Protein AF-A0A3N7GZH2-F1 (afdb_monomer)

Sequence (107 aa):
MINQDQEIGQHQRDAVADICTMIRARGLQINQPRKAVIRALVGQKQAVTAEALWINIRLTYRISISAVYNNLNLLVKEGVAEKMVNEGTKSTYRIKPDFTIHGPQSS

Foldseek 3Di:
DPDPVVVLVVVLVVQLVLLQVLCVVVVHDDDPLLSLLSSLQSPDPDWAFLVVSVVVSVVPDDDDSVSSVVSQVVCVVVLQKPWADDPPDGITMHGDPPPDRPDPPDD

Secondary structure (DSSP, 8-state):
---HHHHHHHHHHHHHHHHHHHHHHTT----HHHHHHHHHHHT-SS-EEHHHHHHHHHTTS---HHHHHHHHHHHHHTTSEEEE--TTS--EEEE-TT---------

Structure (mmCIF, N/CA/C/O backbone):
data_AF-A0A3N7GZH2-F1
#
_entry.id   AF-A0A3N7GZH2-F1
#
loop_
_atom_site.group_PDB
_atom_site.id
_atom_site.type_symbol
_atom_site.label_atom_id
_atom_site.label_alt_id
_atom_site.label_comp_id
_atom_site.label_asym_id
_atom_site.label_entity_id
_atom_site.label_seq_id
_atom_site.pdbx_PDB_ins_code
_atom_site.Cartn_x
_atom_site.Cartn_y
_atom_site.Cartn_z
_atom_site.occupancy
_atom_site.B_iso_or_equiv
_atom_site.auth_seq_id
_atom_site.auth_comp_id
_atom_site.auth_asym_id
_atom_site.auth_atom_id
_atom_site.pdbx_PDB_model_num
ATOM 1 N N . MET A 1 1 ? -25.488 -22.690 -11.598 1.00 40.09 1 MET A N 1
ATOM 2 C CA . MET A 1 1 ? -25.223 -21.571 -10.669 1.00 40.09 1 MET A CA 1
ATOM 3 C C . MET A 1 1 ? -23.725 -21.515 -10.447 1.00 40.09 1 MET A C 1
ATOM 5 O O . MET A 1 1 ? -23.197 -22.384 -9.771 1.00 40.09 1 MET A O 1
ATOM 9 N N . ILE A 1 2 ? -23.033 -20.594 -11.114 1.00 46.50 2 ILE A N 1
ATOM 10 C CA . ILE A 1 2 ? -21.591 -20.396 -10.924 1.00 46.50 2 ILE A CA 1
ATOM 11 C C . ILE A 1 2 ? -21.449 -19.458 -9.719 1.00 46.50 2 ILE A C 1
ATOM 13 O O . ILE A 1 2 ? -22.103 -18.419 -9.666 1.00 46.50 2 ILE A O 1
ATOM 17 N N . ASN A 1 3 ? -20.699 -19.890 -8.705 1.00 44.97 3 ASN A N 1
ATOM 18 C CA . ASN A 1 3 ? -20.562 -19.190 -7.429 1.00 44.97 3 ASN A CA 1
ATOM 19 C C . ASN A 1 3 ? -19.807 -17.867 -7.627 1.00 44.97 3 ASN A C 1
ATOM 21 O O . ASN A 1 3 ? -18.591 -17.880 -7.815 1.00 44.97 3 ASN A O 1
ATOM 25 N N . GLN A 1 4 ? -20.509 -16.736 -7.523 1.00 48.59 4 GLN A N 1
ATOM 26 C CA . GLN A 1 4 ? -19.931 -15.385 -7.614 1.00 48.59 4 GLN A CA 1
ATOM 27 C C . GLN A 1 4 ? -18.778 -15.157 -6.609 1.00 48.59 4 GLN A C 1
ATOM 29 O O . GLN A 1 4 ? -17.849 -14.400 -6.886 1.00 48.59 4 GLN A O 1
ATOM 34 N N . ASP A 1 5 ? -18.762 -15.877 -5.482 1.00 49.97 5 ASP A N 1
ATOM 35 C CA . ASP A 1 5 ? -17.672 -15.825 -4.496 1.00 49.97 5 ASP A CA 1
ATOM 36 C C . ASP A 1 5 ? -16.350 -16.445 -4.993 1.00 49.97 5 ASP A C 1
ATOM 38 O O . ASP A 1 5 ? -15.265 -16.024 -4.582 1.00 49.97 5 ASP A O 1
ATOM 42 N N . GLN A 1 6 ? -16.407 -17.428 -5.901 1.00 50.91 6 GLN A N 1
ATOM 43 C CA . GLN A 1 6 ? -15.211 -18.047 -6.493 1.00 50.91 6 GLN A CA 1
ATOM 44 C C . GLN A 1 6 ? -14.546 -17.108 -7.512 1.00 50.91 6 GLN A C 1
ATOM 46 O O . GLN A 1 6 ? -13.315 -17.038 -7.576 1.00 50.91 6 GLN A O 1
ATOM 51 N N . GLU A 1 7 ? -15.351 -16.351 -8.262 1.00 57.25 7 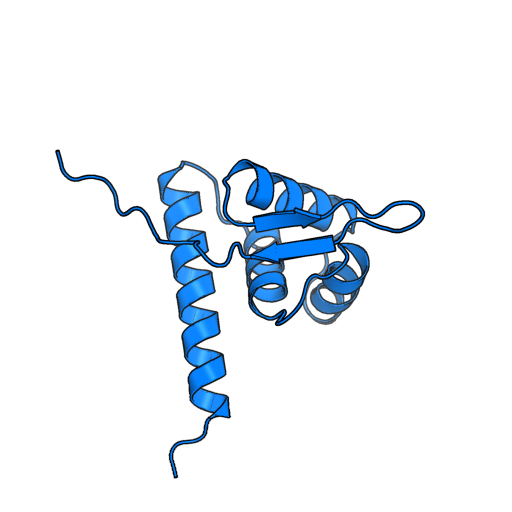GLU A N 1
ATOM 52 C CA . GLU A 1 7 ? -14.883 -15.408 -9.282 1.00 57.25 7 GLU A CA 1
ATOM 53 C C . GLU A 1 7 ? -14.183 -14.200 -8.652 1.00 57.25 7 GLU A C 1
ATOM 55 O O . GLU A 1 7 ? -13.089 -13.840 -9.089 1.00 57.25 7 GLU A O 1
ATOM 60 N N . ILE A 1 8 ? -14.739 -13.628 -7.574 1.00 59.56 8 ILE A N 1
ATOM 61 C CA . ILE A 1 8 ? -14.107 -12.520 -6.829 1.00 59.56 8 ILE A CA 1
ATOM 62 C C . ILE A 1 8 ? -12.730 -12.945 -6.299 1.00 59.56 8 ILE A C 1
ATOM 64 O O . ILE A 1 8 ? -11.754 -12.197 -6.402 1.00 59.56 8 ILE A O 1
ATOM 68 N N . GLY A 1 9 ? -12.627 -14.175 -5.787 1.00 73.31 9 GLY A N 1
ATOM 69 C CA . GLY A 1 9 ? -11.365 -14.728 -5.305 1.00 73.31 9 GLY A CA 1
ATOM 70 C C . GLY A 1 9 ? -10.312 -14.889 -6.406 1.00 73.31 9 GLY A C 1
ATOM 71 O O . GLY A 1 9 ? -9.130 -14.676 -6.139 1.00 73.31 9 GLY A O 1
ATOM 72 N N . GLN A 1 10 ? -10.713 -15.254 -7.627 1.00 77.44 10 GLN A N 1
ATOM 73 C CA . GLN A 1 10 ? -9.795 -15.405 -8.759 1.00 77.44 10 GLN A CA 1
ATOM 74 C C . GLN A 1 10 ? -9.304 -14.047 -9.278 1.00 77.44 10 GLN A C 1
ATOM 76 O O . GLN A 1 10 ? -8.096 -13.837 -9.334 1.00 77.44 10 GLN A O 1
ATOM 81 N N . HIS A 1 11 ? -10.206 -13.087 -9.506 1.00 79.44 11 HIS A N 1
ATOM 82 C CA . HIS A 1 11 ? -9.837 -11.740 -9.962 1.00 79.44 11 HIS A CA 1
ATOM 83 C C . HIS A 1 11 ? -8.893 -1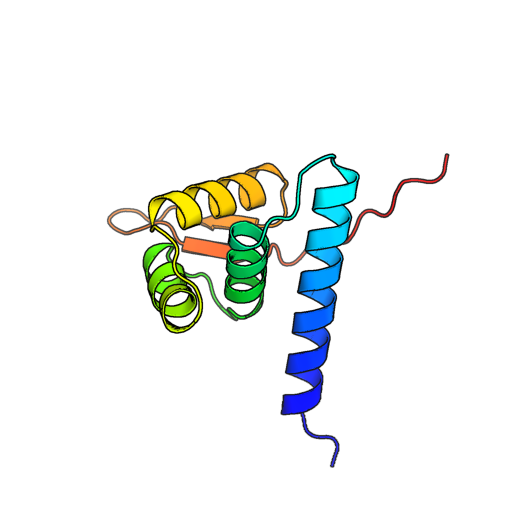1.033 -8.979 1.00 79.44 11 HIS A C 1
ATOM 85 O O . HIS A 1 11 ? -7.929 -10.384 -9.383 1.00 79.44 11 HIS A O 1
ATOM 91 N N . GLN A 1 12 ? -9.118 -11.198 -7.670 1.00 81.69 12 GLN A N 1
ATOM 92 C CA . GLN A 1 12 ? -8.214 -10.661 -6.655 1.00 81.69 12 GLN A CA 1
ATOM 93 C C . GLN A 1 12 ? -6.827 -11.325 -6.705 1.00 81.69 12 GLN A C 1
ATOM 95 O O . GLN A 1 12 ? -5.820 -10.645 -6.503 1.00 81.69 12 GLN A O 1
ATOM 100 N N . ARG A 1 13 ? -6.745 -12.641 -6.949 1.00 85.94 13 ARG A N 1
ATOM 101 C CA . ARG A 1 13 ? -5.458 -13.346 -7.088 1.00 85.94 13 ARG A CA 1
ATOM 102 C C . ARG A 1 13 ? -4.683 -12.856 -8.306 1.00 85.94 13 ARG A C 1
ATOM 104 O O . ARG A 1 13 ? -3.487 -12.599 -8.166 1.00 85.94 13 ARG A O 1
ATOM 111 N N . ASP A 1 14 ? -5.364 -12.690 -9.432 1.00 87.75 14 ASP A N 1
ATOM 112 C CA . ASP A 1 14 ? -4.761 -12.249 -10.690 1.00 87.75 14 ASP A CA 1
ATOM 113 C C . ASP A 1 14 ? -4.235 -10.815 -10.556 1.00 87.75 14 ASP A C 1
ATOM 115 O O . ASP A 1 14 ? -3.042 -10.583 -10.735 1.00 87.75 14 ASP A O 1
ATOM 119 N N . ALA A 1 15 ? -5.043 -9.893 -10.023 1.00 88.00 15 ALA A N 1
ATOM 120 C CA . ALA A 1 15 ? -4.603 -8.523 -9.750 1.00 88.00 15 ALA A CA 1
ATOM 121 C C . ALA A 1 15 ? -3.383 -8.455 -8.807 1.00 88.00 15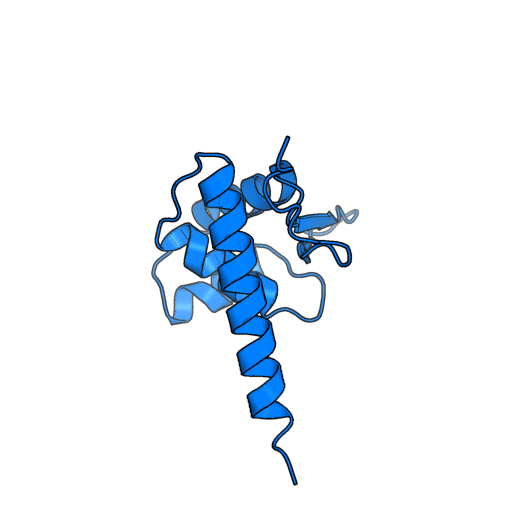 ALA A C 1
ATOM 123 O O . ALA A 1 15 ? -2.463 -7.659 -9.006 1.00 88.00 15 ALA A O 1
ATOM 124 N N . VAL A 1 16 ? -3.324 -9.306 -7.774 1.00 92.25 16 VAL A N 1
ATOM 125 C CA . VAL A 1 16 ? -2.141 -9.392 -6.898 1.00 92.25 16 VAL A CA 1
ATOM 126 C C . VAL A 1 16 ? -0.915 -9.898 -7.665 1.00 92.25 16 VAL A C 1
ATOM 128 O O . VAL A 1 16 ? 0.187 -9.387 -7.439 1.00 92.25 16 VAL A O 1
ATOM 131 N N . ALA A 1 17 ? -1.077 -10.899 -8.532 1.00 91.62 17 ALA A N 1
ATOM 132 C CA . ALA A 1 17 ? 0.007 -11.446 -9.344 1.00 91.62 17 ALA A CA 1
ATOM 133 C C . ALA 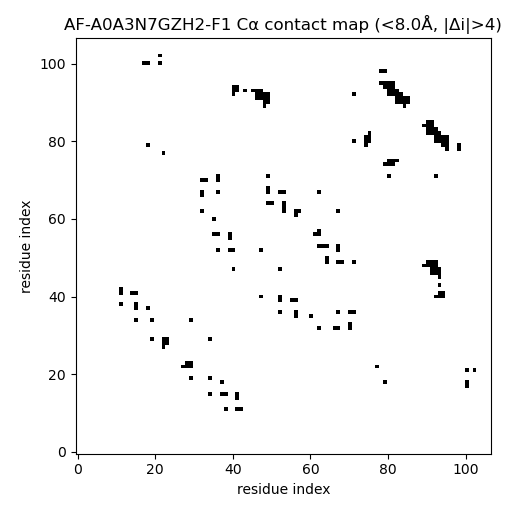A 1 17 ? 0.548 -10.399 -10.327 1.00 91.62 17 ALA A C 1
ATOM 135 O O . ALA A 1 17 ? 1.762 -10.192 -10.385 1.00 91.62 17 ALA A O 1
ATOM 136 N N . ASP A 1 18 ? -0.344 -9.675 -10.988 1.00 90.38 18 ASP A N 1
ATOM 137 C CA . ASP A 1 18 ? -0.057 -8.624 -11.960 1.00 90.38 18 ASP A CA 1
ATOM 138 C C . ASP A 1 18 ? 0.738 -7.471 -11.348 1.00 90.38 18 ASP A C 1
ATOM 140 O O . ASP A 1 18 ? 1.813 -7.102 -11.835 1.00 90.38 18 ASP A O 1
ATOM 144 N N . ILE A 1 19 ? 0.276 -6.964 -10.200 1.00 92.00 19 ILE A N 1
ATOM 145 C CA . ILE A 1 19 ? 0.988 -5.935 -9.434 1.00 92.00 19 ILE A CA 1
ATOM 146 C C . ILE A 1 19 ? 2.379 -6.437 -9.029 1.00 92.00 19 ILE A C 1
ATOM 148 O O . ILE A 1 19 ? 3.366 -5.708 -9.152 1.00 92.00 19 ILE A O 1
ATOM 152 N N . CYS A 1 20 ? 2.489 -7.684 -8.556 1.00 92.88 20 CYS A N 1
ATOM 153 C CA . CYS A 1 20 ? 3.782 -8.253 -8.181 1.00 92.88 20 CYS A CA 1
ATOM 154 C C . CYS A 1 20 ? 4.733 -8.366 -9.381 1.00 92.88 20 CYS A C 1
ATOM 156 O O . CYS A 1 20 ? 5.922 -8.086 -9.232 1.00 92.88 20 CYS A O 1
ATOM 158 N N . THR A 1 21 ? 4.241 -8.782 -10.547 1.00 91.50 21 THR A N 1
ATOM 159 C CA . THR A 1 21 ? 5.029 -8.898 -11.782 1.00 91.50 21 THR A CA 1
ATOM 160 C C . THR A 1 21 ? 5.533 -7.536 -12.234 1.00 91.50 21 THR A C 1
ATOM 162 O O . THR A 1 21 ? 6.725 -7.386 -12.491 1.00 91.50 21 THR A O 1
ATOM 165 N N . MET A 1 22 ? 4.672 -6.519 -12.242 1.00 87.50 22 MET A N 1
ATOM 166 C CA . MET A 1 22 ? 5.068 -5.173 -12.645 1.00 87.50 22 MET A CA 1
ATOM 167 C C . MET A 1 22 ? 6.104 -4.562 -11.694 1.00 87.50 22 MET A C 1
ATOM 169 O O . MET A 1 22 ? 7.118 -4.036 -12.147 1.00 87.50 22 MET A O 1
ATOM 173 N N . ILE A 1 23 ? 5.918 -4.689 -10.377 1.00 90.31 23 ILE A N 1
ATOM 174 C CA . ILE A 1 23 ? 6.904 -4.201 -9.401 1.00 90.31 23 ILE A CA 1
ATOM 175 C C . ILE A 1 23 ? 8.258 -4.905 -9.607 1.00 90.31 23 ILE A C 1
ATOM 177 O O . ILE A 1 23 ? 9.298 -4.249 -9.564 1.00 90.31 23 ILE A O 1
ATOM 181 N N . ARG A 1 24 ? 8.264 -6.216 -9.897 1.00 91.00 24 ARG A N 1
ATOM 182 C CA . ARG A 1 24 ? 9.500 -6.944 -10.239 1.00 91.00 24 ARG A CA 1
ATOM 183 C C . ARG A 1 24 ? 10.137 -6.440 -11.530 1.00 91.00 24 ARG A C 1
ATOM 185 O O . ARG A 1 24 ? 11.350 -6.270 -11.554 1.00 91.00 24 ARG A O 1
ATOM 192 N N . ALA A 1 25 ? 9.344 -6.174 -12.569 1.00 88.75 25 ALA A N 1
ATOM 193 C CA . ALA A 1 25 ? 9.833 -5.634 -13.838 1.00 88.75 25 ALA A CA 1
ATOM 194 C C . ALA A 1 25 ? 10.511 -4.261 -13.669 1.00 88.75 25 ALA A C 1
ATOM 196 O O . ALA A 1 25 ? 11.415 -3.921 -14.423 1.00 88.75 25 ALA A O 1
ATOM 197 N N . ARG A 1 26 ? 10.144 -3.506 -12.625 1.00 87.06 26 ARG A N 1
ATOM 198 C CA . ARG A 1 26 ? 10.791 -2.242 -12.229 1.00 87.06 26 ARG A CA 1
ATOM 199 C C . ARG A 1 26 ? 12.014 -2.420 -11.318 1.00 87.06 26 ARG A C 1
ATOM 201 O O . ARG A 1 26 ? 12.482 -1.458 -10.717 1.00 87.06 26 ARG A O 1
ATOM 208 N N . GLY A 1 27 ? 12.518 -3.647 -11.164 1.00 90.19 27 GLY A N 1
ATOM 209 C CA . GLY A 1 27 ? 13.690 -3.960 -10.339 1.00 90.19 27 GLY A CA 1
ATOM 210 C C . GLY A 1 27 ? 13.427 -3.960 -8.829 1.00 90.19 27 GLY A C 1
ATOM 211 O O . GLY A 1 27 ? 14.364 -4.044 -8.034 1.00 90.19 27 GLY A O 1
ATOM 212 N N . LEU A 1 28 ? 12.166 -3.878 -8.395 1.00 90.56 28 LEU A N 1
ATOM 213 C CA . LEU A 1 28 ? 11.813 -3.822 -6.980 1.00 90.56 28 LEU A CA 1
ATOM 214 C C . LEU A 1 28 ? 11.534 -5.227 -6.418 1.00 90.56 28 LEU A C 1
ATOM 216 O O . LEU A 1 28 ? 10.744 -6.009 -6.942 1.00 90.56 28 LEU A O 1
ATOM 220 N N . GLN A 1 29 ? 12.138 -5.528 -5.268 1.00 91.31 29 GLN A N 1
ATOM 221 C CA . GLN A 1 29 ? 12.007 -6.820 -4.581 1.00 91.31 29 GLN A CA 1
ATOM 222 C C . GLN A 1 29 ? 10.599 -7.055 -3.999 1.00 91.31 29 GLN A C 1
ATOM 224 O O . GLN A 1 29 ? 10.151 -6.312 -3.128 1.00 91.31 29 GLN A O 1
ATOM 229 N N . ILE A 1 30 ? 9.914 -8.135 -4.385 1.00 93.62 30 ILE A N 1
ATOM 230 C CA . ILE A 1 30 ? 8.661 -8.557 -3.731 1.00 93.62 30 ILE A CA 1
ATOM 231 C C . ILE A 1 30 ? 8.978 -9.402 -2.494 1.00 93.62 30 ILE A C 1
ATOM 233 O O . ILE A 1 30 ? 9.156 -10.614 -2.586 1.00 93.62 30 ILE A O 1
ATOM 237 N N . ASN A 1 31 ? 9.023 -8.754 -1.330 1.00 93.62 31 ASN A N 1
ATOM 238 C CA . ASN A 1 31 ? 9.123 -9.426 -0.034 1.00 93.62 31 ASN A CA 1
ATOM 239 C C . ASN A 1 31 ? 7.735 -9.702 0.582 1.00 93.62 31 ASN A C 1
ATOM 241 O O . ASN A 1 31 ? 6.708 -9.208 0.106 1.00 93.62 31 ASN A O 1
ATOM 245 N N . GLN A 1 32 ? 7.699 -10.501 1.654 1.00 93.69 32 GLN A N 1
ATOM 246 C CA . GLN A 1 32 ? 6.444 -10.888 2.314 1.00 93.69 32 GLN A CA 1
ATOM 247 C C . GLN A 1 32 ? 5.621 -9.697 2.846 1.00 93.69 32 GLN A C 1
ATOM 249 O O . GLN A 1 32 ? 4.419 -9.671 2.574 1.00 93.69 32 GLN A O 1
ATOM 254 N N . PRO A 1 33 ? 6.212 -8.674 3.508 1.00 94.81 33 PRO A N 1
ATOM 255 C CA . PRO A 1 33 ? 5.467 -7.480 3.910 1.00 94.81 33 PRO A CA 1
ATOM 256 C C . PRO A 1 33 ? 4.770 -6.788 2.737 1.00 94.81 33 PRO A C 1
ATOM 258 O O . PRO A 1 33 ? 3.592 -6.444 2.826 1.00 94.81 33 PRO A O 1
ATOM 261 N N . ARG A 1 34 ? 5.476 -6.621 1.612 1.00 95.75 34 ARG A N 1
ATOM 262 C CA . ARG A 1 34 ? 4.929 -5.966 0.422 1.00 95.75 34 ARG A CA 1
ATOM 263 C C . ARG A 1 34 ? 3.784 -6.766 -0.179 1.00 95.75 34 ARG A C 1
ATOM 265 O O . ARG A 1 34 ? 2.732 -6.201 -0.462 1.00 95.75 34 ARG A O 1
ATOM 272 N N . LYS A 1 35 ? 3.955 -8.084 -0.311 1.00 95.38 35 LYS A N 1
ATOM 273 C CA . LYS A 1 35 ? 2.903 -8.980 -0.808 1.00 95.38 35 LYS A CA 1
ATOM 274 C C . LYS A 1 35 ? 1.664 -8.952 0.092 1.00 95.38 35 LYS A C 1
ATOM 276 O O . LYS A 1 35 ? 0.546 -8.941 -0.418 1.00 95.38 35 LYS A O 1
ATOM 281 N N . ALA A 1 36 ? 1.848 -8.895 1.413 1.00 96.12 36 ALA A N 1
ATOM 282 C CA . ALA A 1 36 ? 0.747 -8.792 2.366 1.00 96.12 36 ALA A CA 1
ATOM 283 C C . ALA A 1 36 ? -0.041 -7.483 2.200 1.00 96.12 36 ALA A C 1
ATOM 285 O O . ALA A 1 36 ? -1.270 -7.523 2.162 1.00 96.12 36 ALA A O 1
ATOM 286 N N . VAL A 1 37 ? 0.653 -6.350 2.037 1.00 97.50 37 VAL A N 1
ATOM 287 C CA . VAL A 1 37 ? 0.026 -5.037 1.800 1.00 97.50 37 VAL A CA 1
ATOM 288 C C . VAL A 1 37 ? -0.712 -4.999 0.462 1.00 97.50 37 VAL A C 1
ATOM 290 O O . VAL A 1 37 ? -1.867 -4.583 0.438 1.00 97.50 37 VAL A O 1
ATOM 293 N N . ILE A 1 38 ? -0.103 -5.493 -0.624 1.00 95.69 38 ILE A N 1
ATOM 294 C CA . ILE A 1 38 ? -0.749 -5.577 -1.946 1.00 95.69 38 ILE A CA 1
ATOM 295 C C . ILE A 1 38 ? -2.037 -6.400 -1.849 1.00 95.69 38 ILE A C 1
ATOM 297 O O . ILE A 1 38 ? -3.105 -5.917 -2.207 1.00 95.69 38 ILE A O 1
ATOM 301 N N . ARG A 1 39 ? -1.962 -7.616 -1.293 1.00 95.06 39 ARG A N 1
ATOM 302 C CA . ARG A 1 39 ? -3.126 -8.502 -1.149 1.00 95.06 39 ARG A CA 1
ATOM 303 C C . ARG A 1 39 ? -4.250 -7.858 -0.343 1.00 95.06 39 ARG A C 1
ATOM 305 O O . ARG A 1 39 ? -5.414 -7.982 -0.717 1.00 95.06 39 ARG A O 1
ATOM 312 N N . ALA A 1 40 ? -3.900 -7.199 0.759 1.00 95.44 40 ALA A N 1
ATOM 313 C CA . ALA A 1 40 ? -4.876 -6.542 1.611 1.00 95.44 40 ALA A CA 1
ATOM 314 C C . ALA A 1 40 ? -5.551 -5.365 0.893 1.00 95.44 40 ALA A C 1
ATOM 316 O O . ALA A 1 40 ? -6.762 -5.211 1.031 1.00 95.44 40 ALA A O 1
ATOM 317 N N . LEU A 1 41 ? -4.791 -4.572 0.125 1.00 95.75 41 LEU A N 1
ATOM 318 C CA . LEU A 1 41 ? -5.297 -3.394 -0.581 1.00 95.75 41 LEU A CA 1
ATOM 319 C C . LEU A 1 41 ? -6.178 -3.772 -1.780 1.00 95.75 41 LEU A C 1
ATOM 321 O O . LEU A 1 41 ? -7.244 -3.192 -1.934 1.00 95.75 41 LEU A O 1
ATOM 325 N N . VAL A 1 42 ? -5.786 -4.776 -2.575 1.00 93.94 42 VAL A N 1
ATOM 326 C CA . VAL A 1 42 ? -6.607 -5.299 -3.691 1.00 93.94 42 VAL A CA 1
ATOM 327 C C . VAL A 1 42 ? -7.940 -5.861 -3.181 1.00 93.94 42 VAL A C 1
ATOM 329 O O . VAL A 1 42 ? -8.953 -5.774 -3.862 1.00 93.94 42 VAL A O 1
ATOM 332 N N . GLY A 1 43 ? -7.968 -6.398 -1.958 1.00 91.38 43 GLY A N 1
ATOM 333 C CA . GLY A 1 43 ? -9.204 -6.877 -1.335 1.00 91.38 43 GLY A CA 1
ATOM 334 C C . GLY A 1 43 ? -10.180 -5.777 -0.904 1.00 91.38 43 GLY A C 1
ATOM 335 O O . GLY A 1 43 ? -11.277 -6.100 -0.452 1.00 91.38 43 GLY A O 1
ATOM 336 N N . GLN A 1 44 ? -9.809 -4.496 -0.993 1.00 92.69 44 GLN A N 1
ATOM 337 C CA . GLN A 1 44 ? -10.685 -3.395 -0.597 1.00 92.69 44 GLN A CA 1
ATOM 338 C C . GLN A 1 44 ? -11.508 -2.893 -1.783 1.00 92.69 44 GLN A C 1
ATOM 340 O O . GLN A 1 44 ? -10.963 -2.424 -2.777 1.00 92.69 44 GLN A O 1
ATOM 345 N N . LYS A 1 45 ? -12.840 -2.920 -1.643 1.00 86.50 45 LYS A N 1
ATOM 346 C CA . LYS A 1 45 ? -13.765 -2.334 -2.633 1.00 86.50 45 LYS A CA 1
ATOM 347 C C . LYS A 1 45 ? -13.778 -0.802 -2.606 1.00 86.50 45 LYS A C 1
ATOM 349 O O . LYS A 1 45 ? -14.180 -0.174 -3.578 1.00 86.50 45 LYS A O 1
ATOM 354 N N . GLN A 1 46 ? -13.389 -0.204 -1.481 1.00 90.12 46 GLN A N 1
ATOM 355 C CA . GLN A 1 46 ? -13.386 1.241 -1.260 1.00 90.12 46 GLN A CA 1
ATOM 356 C C . GLN A 1 46 ? -12.027 1.703 -0.734 1.00 90.12 46 GLN A C 1
ATOM 358 O O . GLN A 1 46 ? -11.205 0.899 -0.293 1.00 90.12 46 GLN A O 1
ATOM 363 N N . ALA A 1 47 ? -11.809 3.016 -0.770 1.00 94.19 47 ALA A N 1
ATOM 364 C CA . ALA A 1 47 ? -10.634 3.645 -0.193 1.00 94.19 47 ALA A CA 1
ATOM 365 C C . ALA A 1 47 ? -10.496 3.313 1.303 1.00 94.19 47 ALA A C 1
ATOM 367 O O . ALA A 1 47 ? -11.455 3.423 2.063 1.00 94.19 47 ALA A O 1
ATOM 368 N N . VAL A 1 48 ? -9.296 2.923 1.732 1.00 96.62 48 VAL A N 1
ATOM 369 C CA . VAL A 1 48 ? -9.026 2.438 3.096 1.00 96.62 48 VAL A CA 1
ATOM 370 C C . VAL A 1 48 ? -7.903 3.232 3.757 1.00 96.62 48 VAL A C 1
ATOM 372 O O . VAL A 1 48 ? -6.965 3.660 3.089 1.00 96.62 48 VAL A O 1
ATOM 375 N N . THR A 1 49 ? -7.947 3.426 5.075 1.00 97.75 49 THR A N 1
ATOM 376 C CA . THR A 1 49 ? -6.815 4.014 5.811 1.00 97.75 49 THR A CA 1
ATOM 377 C C . THR A 1 49 ? -5.683 3.000 5.988 1.00 97.75 49 THR A C 1
ATOM 379 O O . THR A 1 49 ? -5.902 1.785 6.005 1.00 97.75 49 THR A O 1
ATOM 382 N N . ALA A 1 50 ? -4.453 3.487 6.169 1.00 97.62 50 ALA A N 1
ATOM 383 C CA . ALA A 1 50 ? -3.310 2.617 6.446 1.00 97.62 50 ALA A CA 1
ATOM 384 C C . ALA A 1 50 ? -3.503 1.809 7.742 1.00 97.62 50 ALA A C 1
ATOM 386 O O . ALA A 1 50 ? -3.089 0.655 7.821 1.00 97.62 50 ALA A O 1
ATOM 387 N N . GLU A 1 51 ? -4.162 2.385 8.747 1.00 97.12 51 GLU A N 1
ATOM 388 C CA . GLU A 1 51 ? -4.450 1.734 10.023 1.00 97.12 51 GLU A CA 1
ATOM 389 C C . GLU A 1 51 ? -5.480 0.622 9.891 1.00 97.12 51 GLU A C 1
ATOM 391 O O . GLU A 1 51 ? -5.270 -0.452 10.450 1.00 97.12 51 GLU A O 1
ATOM 396 N N . ALA A 1 52 ? -6.561 0.845 9.139 1.00 96.62 52 ALA A N 1
ATOM 397 C CA . ALA A 1 52 ? -7.541 -0.203 8.877 1.00 96.62 52 ALA A CA 1
ATOM 398 C C . ALA A 1 52 ? -6.890 -1.369 8.117 1.00 96.62 52 ALA A C 1
ATOM 400 O O . ALA A 1 52 ? -7.064 -2.534 8.480 1.00 96.62 52 ALA A O 1
ATOM 401 N N . LEU A 1 53 ? -6.041 -1.060 7.132 1.00 97.06 53 LEU A N 1
ATOM 402 C CA . LEU A 1 53 ? -5.277 -2.073 6.413 1.00 97.06 53 LEU A CA 1
ATOM 403 C C . LEU A 1 53 ? -4.314 -2.831 7.340 1.00 97.06 53 LEU A C 1
ATOM 405 O O . LEU A 1 53 ? -4.235 -4.058 7.292 1.00 97.06 53 LEU A O 1
ATOM 409 N N . TRP A 1 54 ? -3.605 -2.116 8.215 1.00 98.12 54 TRP A N 1
ATOM 410 C CA . TRP A 1 54 ? -2.692 -2.701 9.193 1.00 98.12 54 TRP A CA 1
ATOM 411 C C . TRP A 1 54 ? -3.403 -3.634 10.177 1.00 98.12 54 TRP A C 1
ATOM 413 O O . TRP A 1 54 ? -2.902 -4.731 10.429 1.00 98.12 54 TRP A O 1
ATOM 423 N N . ILE A 1 55 ? -4.572 -3.235 10.692 1.00 97.06 55 ILE A N 1
ATOM 424 C CA . ILE A 1 55 ? -5.408 -4.068 11.567 1.00 97.06 55 ILE A CA 1
ATOM 425 C C . ILE A 1 55 ? -5.781 -5.372 10.860 1.00 97.06 55 ILE A C 1
ATOM 427 O O . ILE A 1 55 ? -5.657 -6.431 11.465 1.00 97.06 55 ILE A O 1
ATOM 431 N N . ASN A 1 56 ? -6.146 -5.325 9.579 1.00 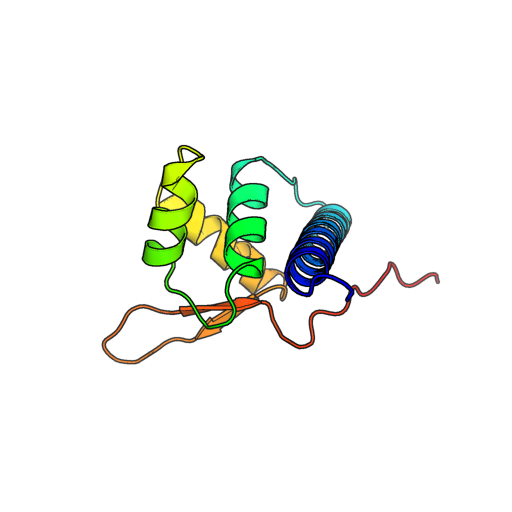94.25 56 ASN A N 1
ATOM 432 C CA . ASN A 1 56 ? -6.489 -6.530 8.823 1.00 94.25 56 ASN A CA 1
ATOM 433 C C . ASN A 1 56 ? -5.271 -7.432 8.579 1.00 94.25 56 ASN A C 1
ATOM 435 O O . ASN A 1 56 ? -5.342 -8.647 8.763 1.00 94.25 56 ASN A O 1
ATOM 439 N N . ILE A 1 57 ? -4.127 -6.855 8.196 1.00 96.00 57 ILE A N 1
ATOM 440 C CA . ILE A 1 57 ? -2.912 -7.633 7.911 1.00 96.00 57 ILE A CA 1
ATOM 441 C C . ILE A 1 57 ? -2.395 -8.320 9.180 1.00 96.00 57 ILE A C 1
ATOM 443 O O . ILE A 1 57 ? -2.050 -9.504 9.140 1.00 96.00 57 ILE A O 1
ATOM 447 N N . ARG A 1 58 ? -2.368 -7.609 10.316 1.00 96.06 58 ARG A N 1
ATOM 448 C CA . ARG A 1 58 ? -1.776 -8.119 11.563 1.00 96.06 58 ARG A CA 1
ATOM 449 C C . ARG A 1 58 ? -2.512 -9.318 12.164 1.00 96.06 58 ARG A C 1
ATOM 451 O O . ARG A 1 58 ? -1.939 -9.986 13.016 1.00 96.06 58 ARG A O 1
ATOM 458 N N . LEU A 1 59 ? -3.737 -9.608 11.714 1.00 92.38 59 LEU A N 1
ATOM 459 C CA . LEU A 1 59 ? -4.470 -10.822 12.089 1.00 92.38 59 LEU A CA 1
ATOM 460 C C . LEU A 1 59 ? -3.793 -12.098 11.571 1.00 92.38 59 LEU A C 1
ATOM 462 O O . LEU A 1 59 ? -3.993 -13.165 12.137 1.00 92.38 59 LEU A O 1
ATOM 466 N N . THR A 1 60 ? -3.003 -12.001 10.497 1.00 91.00 60 THR A N 1
ATOM 467 C CA . THR A 1 60 ? -2.383 -13.165 9.834 1.00 91.00 60 THR A CA 1
ATOM 468 C C . THR A 1 60 ? -0.884 -13.012 9.585 1.00 91.00 60 THR A C 1
ATOM 470 O O . THR A 1 60 ? -0.208 -13.993 9.285 1.00 91.00 60 THR A O 1
ATOM 473 N N . TYR A 1 61 ? -0.338 -11.798 9.693 1.00 92.88 61 TYR A N 1
ATOM 474 C CA . TYR A 1 61 ? 1.064 -11.517 9.407 1.00 92.88 61 TYR A CA 1
ATOM 475 C C . TYR A 1 61 ? 1.606 -10.392 10.295 1.00 92.88 61 TYR A C 1
ATOM 477 O O . TYR A 1 61 ? 1.091 -9.275 10.282 1.00 92.88 61 TYR A O 1
ATOM 485 N N . ARG A 1 62 ? 2.683 -10.653 11.048 1.00 95.38 62 ARG A N 1
ATOM 486 C CA . ARG A 1 62 ? 3.298 -9.646 11.926 1.00 95.38 62 ARG A CA 1
ATOM 487 C C . ARG A 1 62 ? 3.973 -8.548 11.098 1.00 95.38 62 ARG A C 1
ATOM 489 O O . ARG A 1 62 ? 5.011 -8.774 10.484 1.00 95.38 62 ARG A O 1
ATOM 496 N N . ILE A 1 63 ? 3.410 -7.342 11.136 1.00 96.44 63 ILE A N 1
ATOM 497 C CA . ILE A 1 63 ? 3.920 -6.159 10.433 1.00 96.44 63 ILE A CA 1
ATOM 498 C C . ILE A 1 63 ? 3.716 -4.899 11.281 1.00 96.44 63 ILE A C 1
ATOM 500 O O . ILE A 1 63 ? 2.733 -4.784 12.018 1.00 96.44 63 ILE A O 1
ATOM 504 N N . SER A 1 64 ? 4.640 -3.942 11.191 1.00 97.75 64 SER A N 1
ATOM 505 C CA . SER A 1 64 ? 4.475 -2.628 11.820 1.00 97.75 64 SER A CA 1
ATOM 506 C C . SER A 1 64 ? 3.614 -1.705 10.959 1.00 97.75 64 SER A C 1
ATOM 508 O O . SER A 1 64 ? 3.584 -1.824 9.733 1.00 97.75 64 SER A O 1
ATOM 510 N N . ILE A 1 65 ? 2.956 -0.732 11.589 1.00 97.88 65 ILE A N 1
ATOM 511 C CA . ILE A 1 65 ? 2.214 0.305 10.862 1.00 97.88 65 ILE A CA 1
ATOM 512 C C . ILE A 1 65 ? 3.133 1.095 9.913 1.00 97.88 65 ILE A C 1
ATOM 514 O O . ILE A 1 65 ? 2.759 1.365 8.775 1.00 97.88 65 ILE A O 1
ATOM 518 N N . SER A 1 66 ? 4.378 1.371 10.317 1.00 98.06 66 SER A N 1
ATOM 519 C CA . SER A 1 66 ? 5.365 2.054 9.470 1.00 98.06 66 SER A CA 1
ATOM 520 C C . SER A 1 66 ? 5.705 1.250 8.215 1.00 98.06 66 SER A C 1
ATOM 522 O O . SER A 1 66 ? 5.827 1.814 7.133 1.00 98.06 66 SER A O 1
ATOM 524 N N . ALA A 1 67 ? 5.803 -0.080 8.322 1.00 97.44 67 ALA A N 1
ATOM 525 C CA . ALA A 1 67 ? 6.010 -0.932 7.156 1.00 97.44 67 ALA A CA 1
ATOM 526 C C . ALA A 1 67 ? 4.798 -0.914 6.208 1.00 97.44 67 ALA A C 1
ATOM 528 O O . ALA A 1 67 ? 4.987 -0.970 4.993 1.00 97.44 67 ALA A O 1
ATOM 529 N N . VAL A 1 68 ? 3.572 -0.781 6.727 1.00 98.19 68 VAL A N 1
ATOM 530 C CA . VAL A 1 68 ? 2.373 -0.591 5.892 1.00 98.19 68 VAL A CA 1
ATOM 531 C C . VAL A 1 68 ? 2.449 0.741 5.143 1.00 98.19 68 VAL A C 1
ATOM 533 O O . VAL A 1 68 ? 2.343 0.739 3.919 1.00 98.19 68 VAL A O 1
ATOM 536 N N . TYR A 1 69 ? 2.737 1.850 5.833 1.00 97.94 69 TYR A N 1
ATOM 537 C CA . TYR A 1 69 ? 2.915 3.162 5.195 1.00 97.94 69 TYR A CA 1
ATOM 538 C C . TYR A 1 69 ? 4.012 3.157 4.125 1.00 97.94 69 TYR A C 1
ATOM 540 O O . TYR A 1 69 ? 3.785 3.639 3.018 1.00 97.94 69 TYR A O 1
ATOM 548 N N . ASN A 1 70 ? 5.175 2.566 4.409 1.00 97.88 70 ASN A N 1
ATOM 549 C CA . ASN A 1 70 ? 6.281 2.495 3.451 1.00 97.88 70 ASN A CA 1
ATOM 550 C C . ASN A 1 70 ? 5.886 1.754 2.169 1.00 97.88 70 ASN A C 1
ATOM 552 O O . ASN A 1 70 ? 6.215 2.198 1.070 1.00 97.88 70 ASN A O 1
ATOM 556 N N . ASN A 1 71 ? 5.160 0.639 2.294 1.00 97.88 71 ASN A N 1
ATOM 557 C CA . ASN A 1 71 ? 4.692 -0.102 1.127 1.00 97.88 71 ASN A CA 1
ATOM 558 C C . ASN A 1 71 ? 3.573 0.642 0.387 1.00 97.88 71 ASN A C 1
ATOM 560 O O . ASN A 1 71 ? 3.619 0.691 -0.834 1.00 97.88 71 ASN A O 1
ATOM 564 N N . LEU A 1 72 ? 2.619 1.271 1.081 1.00 98.00 72 LEU A N 1
ATOM 565 C CA . LEU A 1 72 ? 1.579 2.086 0.438 1.00 98.00 72 LEU A CA 1
ATOM 566 C C . LEU A 1 72 ? 2.175 3.267 -0.334 1.00 98.00 72 LEU A C 1
ATOM 568 O O . LEU A 1 72 ? 1.815 3.487 -1.485 1.00 98.00 72 LEU A O 1
ATOM 572 N N . ASN A 1 73 ? 3.137 3.979 0.254 1.00 96.44 73 ASN A N 1
ATOM 573 C CA . ASN A 1 73 ? 3.831 5.078 -0.415 1.00 96.44 73 ASN A CA 1
ATOM 574 C C . ASN A 1 73 ? 4.606 4.597 -1.647 1.00 96.44 73 ASN A C 1
ATOM 576 O O . ASN A 1 73 ? 4.604 5.280 -2.667 1.00 96.44 73 ASN A O 1
ATOM 580 N N . LEU A 1 74 ? 5.225 3.414 -1.582 1.00 95.12 74 LEU A N 1
ATOM 581 C CA . LEU A 1 74 ? 5.850 2.793 -2.748 1.00 95.12 74 LEU A CA 1
ATOM 582 C C . LEU A 1 74 ? 4.811 2.487 -3.831 1.00 95.12 74 LEU A C 1
ATOM 584 O O . LEU A 1 74 ? 5.020 2.858 -4.976 1.00 95.12 74 LEU A O 1
ATOM 588 N N . LEU A 1 75 ? 3.676 1.875 -3.486 1.00 94.81 75 LEU A N 1
ATOM 589 C CA . LEU A 1 75 ? 2.616 1.583 -4.458 1.00 94.81 75 LEU A CA 1
ATOM 590 C C . LEU A 1 75 ? 2.064 2.856 -5.114 1.00 94.81 75 LEU A C 1
ATOM 592 O O . LEU A 1 75 ? 1.785 2.850 -6.310 1.00 94.81 75 LEU A O 1
ATOM 596 N N . VAL A 1 76 ? 1.949 3.950 -4.360 1.00 95.69 76 VAL A N 1
ATOM 597 C CA . VAL A 1 76 ? 1.548 5.260 -4.893 1.00 95.69 76 VAL A CA 1
ATOM 598 C C . VAL A 1 76 ? 2.616 5.832 -5.822 1.00 95.69 76 VAL A C 1
ATOM 600 O O . VAL A 1 76 ? 2.295 6.262 -6.927 1.00 95.69 76 VAL A O 1
ATOM 603 N N . LYS A 1 77 ? 3.889 5.790 -5.414 1.00 93.62 77 LYS A N 1
ATOM 604 C CA . LYS A 1 77 ? 5.025 6.242 -6.230 1.00 93.62 77 LYS A CA 1
ATOM 605 C C . LYS A 1 77 ? 5.112 5.484 -7.554 1.00 93.62 77 LYS A C 1
ATOM 607 O O . LYS A 1 77 ? 5.355 6.085 -8.592 1.00 93.62 77 LYS A O 1
ATOM 612 N N . GLU A 1 78 ? 4.870 4.178 -7.518 1.00 90.88 78 GLU A N 1
ATOM 613 C CA . GLU A 1 78 ? 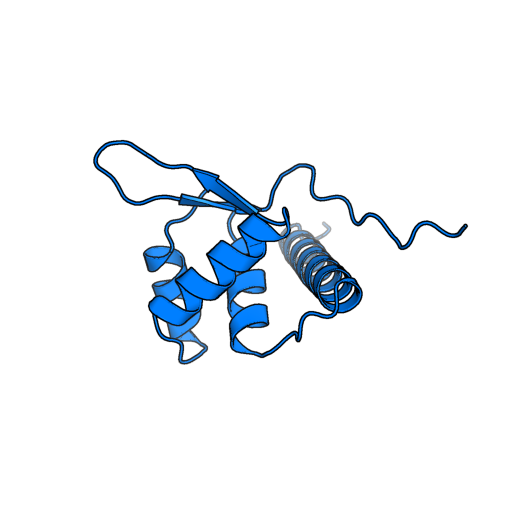4.862 3.321 -8.701 1.00 90.88 78 GLU A CA 1
ATOM 614 C C . GLU A 1 78 ? 3.561 3.440 -9.521 1.00 90.88 78 GLU A C 1
ATOM 616 O O . GLU A 1 78 ? 3.404 2.773 -10.543 1.00 90.88 78 GLU A O 1
ATOM 621 N N . GLY A 1 79 ? 2.615 4.287 -9.109 1.00 91.94 79 GLY A N 1
ATOM 622 C CA . GLY A 1 79 ? 1.357 4.494 -9.823 1.00 91.94 79 GLY A CA 1
ATOM 623 C C . GLY A 1 79 ? 0.392 3.308 -9.752 1.00 91.94 79 GLY A C 1
ATOM 624 O O . GLY A 1 79 ? -0.567 3.279 -10.511 1.00 91.94 79 GLY A O 1
ATOM 625 N N . VAL A 1 80 ? 0.620 2.348 -8.853 1.00 92.75 80 VAL A N 1
ATOM 626 C CA . VAL A 1 80 ? -0.267 1.192 -8.611 1.00 92.75 80 VAL A CA 1
ATOM 627 C C . VAL A 1 80 ? -1.502 1.619 -7.823 1.00 92.75 80 VAL A C 1
ATOM 629 O O . VAL A 1 80 ? -2.615 1.148 -8.044 1.00 92.75 80 VAL A O 1
ATOM 632 N N . ALA A 1 81 ? -1.277 2.493 -6.849 1.00 95.50 81 ALA A N 1
ATOM 633 C CA . ALA A 1 81 ? -2.288 2.981 -5.935 1.00 95.50 81 ALA A CA 1
ATOM 634 C C . ALA A 1 81 ? -2.368 4.502 -6.007 1.00 95.50 81 ALA A C 1
ATOM 636 O O . ALA A 1 81 ? -1.464 5.181 -6.496 1.00 95.50 81 ALA A O 1
ATOM 637 N N . GLU A 1 82 ? -3.443 5.042 -5.464 1.00 96.00 82 GLU A N 1
ATOM 638 C CA . GLU A 1 82 ? -3.577 6.467 -5.214 1.00 96.00 82 GLU A CA 1
ATOM 639 C C . GLU A 1 82 ? -3.846 6.731 -3.737 1.00 96.00 82 GLU A C 1
ATOM 641 O O . GLU A 1 82 ? -4.423 5.902 -3.027 1.00 96.00 82 GLU A O 1
ATOM 646 N N . LYS A 1 83 ? -3.384 7.896 -3.282 1.00 96.88 83 LYS A N 1
ATOM 647 C CA . LYS A 1 83 ? -3.578 8.403 -1.928 1.00 96.88 83 LYS A CA 1
ATOM 648 C C . LYS A 1 83 ? -4.526 9.593 -1.997 1.00 96.88 83 LYS A C 1
ATOM 650 O O . LYS A 1 83 ? -4.184 10.608 -2.594 1.00 96.88 83 LYS A O 1
ATOM 655 N N . MET A 1 84 ? -5.674 9.483 -1.344 1.00 95.62 84 MET A N 1
ATOM 656 C CA . MET A 1 84 ? -6.618 10.584 -1.171 1.00 95.62 84 MET A CA 1
ATOM 657 C C . MET A 1 84 ? -6.345 11.245 0.178 1.00 95.62 84 MET A C 1
ATOM 659 O O . MET A 1 84 ? -6.417 10.600 1.231 1.00 95.62 84 MET A O 1
ATOM 663 N N . VAL A 1 85 ? -5.969 12.522 0.141 1.00 92.75 85 VAL A N 1
ATOM 664 C CA . VAL A 1 85 ? -5.781 13.345 1.337 1.00 92.75 85 VAL A CA 1
ATOM 665 C C . VAL A 1 85 ? -7.116 13.998 1.661 1.00 92.75 85 VAL A C 1
ATOM 667 O O . VAL A 1 85 ? -7.689 14.674 0.817 1.00 92.75 85 VAL A O 1
ATOM 670 N N . ASN A 1 86 ? -7.597 13.777 2.878 1.00 84.00 86 ASN A N 1
ATOM 671 C CA . ASN A 1 86 ? -8.849 14.331 3.366 1.00 84.00 86 ASN A CA 1
ATOM 672 C C . ASN A 1 86 ? -8.529 15.372 4.444 1.00 84.00 86 ASN A C 1
ATOM 674 O O . ASN A 1 86 ? -7.718 15.101 5.333 1.00 84.00 86 ASN A O 1
ATOM 678 N N . GLU A 1 87 ? -9.155 16.547 4.389 1.00 83.94 87 GLU A N 1
ATOM 679 C CA . GLU A 1 87 ? -8.987 17.563 5.432 1.00 83.94 87 GLU A CA 1
ATOM 680 C C . GLU A 1 87 ? -9.536 17.059 6.774 1.00 83.94 87 GLU A C 1
ATOM 682 O O . GLU A 1 87 ? -10.585 16.418 6.844 1.00 83.94 87 GLU A O 1
ATOM 687 N N . GLY A 1 88 ? -8.782 17.290 7.852 1.00 80.69 88 GLY A N 1
ATOM 688 C CA . GLY A 1 88 ? -9.177 16.907 9.211 1.00 80.69 88 GLY A CA 1
ATOM 689 C C . GLY A 1 88 ? -9.211 15.400 9.503 1.00 80.69 88 GLY A C 1
ATOM 690 O O . GLY A 1 88 ? -9.540 15.016 10.624 1.00 80.69 88 GLY A O 1
ATOM 691 N N . THR A 1 89 ? -8.863 14.526 8.550 1.00 85.69 89 THR A N 1
ATOM 692 C CA . THR A 1 89 ? -8.887 13.065 8.743 1.00 85.69 89 THR A CA 1
ATOM 693 C C . THR A 1 89 ? -7.674 12.366 8.123 1.00 85.69 89 THR A C 1
ATOM 695 O O . THR A 1 89 ? -6.821 12.969 7.474 1.00 85.69 89 THR A O 1
ATOM 698 N N . LYS A 1 90 ? -7.544 11.058 8.376 1.00 90.94 90 LYS A N 1
ATOM 699 C CA . LYS A 1 90 ? -6.433 10.257 7.851 1.00 90.94 90 LYS A CA 1
ATOM 700 C C . LYS A 1 90 ? -6.575 10.052 6.346 1.00 90.94 90 LYS A C 1
ATOM 702 O O . LYS A 1 90 ? -7.674 9.817 5.845 1.00 90.94 90 LYS A O 1
ATOM 707 N N . SER A 1 91 ? -5.447 10.070 5.635 1.00 95.31 91 SER A N 1
ATOM 708 C CA . SER A 1 91 ? -5.431 9.741 4.209 1.00 95.31 91 SER A CA 1
ATOM 709 C C . SER A 1 91 ? -5.932 8.320 3.961 1.00 95.31 91 SER A C 1
ATOM 711 O O . SER A 1 91 ? -5.654 7.401 4.740 1.00 95.31 91 SER A O 1
ATOM 713 N N . THR A 1 92 ? -6.613 8.140 2.838 1.00 97.00 92 THR A N 1
ATOM 714 C CA . THR A 1 92 ? -7.091 6.835 2.380 1.00 97.00 92 THR A CA 1
ATOM 715 C C . THR A 1 92 ? -6.382 6.420 1.094 1.00 97.00 92 THR A C 1
ATOM 717 O O . THR A 1 92 ? -5.818 7.251 0.382 1.00 97.00 92 THR A O 1
ATOM 720 N N . TYR A 1 93 ? -6.367 5.121 0.822 1.00 97.31 93 TYR A N 1
ATOM 721 C CA . TYR A 1 93 ? -5.634 4.499 -0.273 1.00 97.31 93 TYR A CA 1
ATOM 722 C C . TYR A 1 93 ? -6.550 3.542 -1.028 1.00 97.31 93 TYR A C 1
ATOM 724 O O . TYR A 1 93 ? -7.347 2.837 -0.408 1.00 97.31 93 TYR A O 1
ATOM 732 N N . ARG A 1 94 ? -6.415 3.474 -2.352 1.00 95.31 94 ARG A N 1
ATOM 733 C CA . ARG A 1 94 ? -7.045 2.437 -3.187 1.00 95.31 94 ARG A CA 1
ATOM 734 C C . ARG A 1 94 ? -6.154 2.078 -4.370 1.00 95.31 94 ARG A C 1
ATOM 736 O O . ARG A 1 94 ? -5.276 2.860 -4.731 1.00 95.31 94 ARG A O 1
ATOM 743 N N . ILE A 1 95 ? -6.373 0.901 -4.955 1.00 93.56 95 ILE A N 1
ATOM 744 C CA . ILE A 1 95 ? -5.781 0.551 -6.254 1.00 93.56 95 ILE A CA 1
ATOM 745 C C . ILE A 1 95 ? -6.348 1.498 -7.310 1.00 93.56 95 ILE A C 1
ATOM 747 O O . ILE A 1 95 ? -7.537 1.824 -7.270 1.00 93.56 95 ILE A O 1
ATOM 751 N N . LYS A 1 96 ? -5.497 1.961 -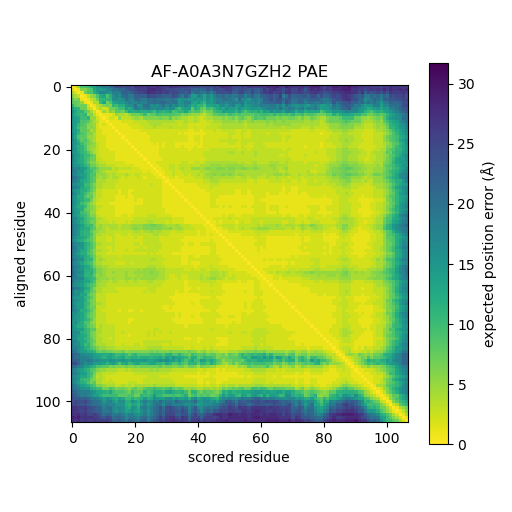8.226 1.00 91.00 96 LYS A N 1
ATOM 752 C CA . LYS A 1 96 ? -5.949 2.799 -9.332 1.00 91.00 96 LYS A CA 1
ATOM 753 C C . LYS A 1 96 ? -6.899 2.010 -10.252 1.00 91.00 96 LYS A C 1
ATOM 755 O O . LYS A 1 96 ? -6.551 0.892 -10.628 1.00 91.00 96 LYS A O 1
ATOM 760 N N . PRO A 1 97 ? -8.076 2.547 -10.622 1.00 75.94 97 PRO A N 1
ATOM 761 C CA . PRO A 1 97 ? -9.038 1.832 -11.469 1.00 75.94 97 PRO A CA 1
ATOM 762 C C . PRO A 1 97 ? -8.502 1.506 -12.869 1.00 75.94 97 PRO A C 1
ATOM 764 O O . PRO A 1 97 ? -8.872 0.495 -13.451 1.00 75.94 97 PRO A O 1
ATOM 767 N N . ASP A 1 98 ? -7.629 2.363 -13.393 1.00 70.50 98 ASP A N 1
ATOM 768 C CA . ASP A 1 98 ? -6.973 2.265 -14.698 1.00 70.50 98 ASP A CA 1
ATOM 769 C C . ASP A 1 98 ? -5.639 1.511 -14.638 1.00 70.50 98 ASP A C 1
ATOM 771 O O . ASP A 1 98 ? -4.854 1.562 -15.588 1.00 70.50 98 ASP A O 1
ATOM 775 N N . PHE A 1 99 ? -5.367 0.811 -13.531 1.00 68.62 99 PHE A N 1
ATOM 776 C CA . PHE A 1 99 ? -4.173 -0.003 -13.381 1.00 68.62 99 PHE A CA 1
ATOM 777 C C . PHE A 1 99 ? -4.147 -1.114 -14.440 1.00 68.62 99 PHE A C 1
ATOM 779 O O . PHE A 1 99 ? -4.660 -2.213 -14.250 1.00 68.62 99 PHE A O 1
ATOM 786 N N . THR A 1 100 ? -3.530 -0.799 -15.573 1.00 57.78 100 THR A N 1
ATOM 787 C CA . THR A 1 100 ? -3.311 -1.701 -16.695 1.00 57.78 100 THR A CA 1
ATOM 788 C C . THR A 1 100 ? -1.849 -2.108 -16.637 1.00 57.78 100 THR A C 1
ATOM 790 O O . THR A 1 100 ? -0.970 -1.248 -16.521 1.00 57.78 100 THR A O 1
ATOM 793 N N . ILE A 1 101 ? -1.554 -3.410 -16.693 1.00 54.22 101 ILE A N 1
ATOM 794 C CA . ILE A 1 101 ? -0.171 -3.856 -16.852 1.00 54.22 101 ILE A CA 1
ATOM 795 C C . ILE A 1 101 ? 0.300 -3.322 -18.203 1.00 54.22 101 ILE 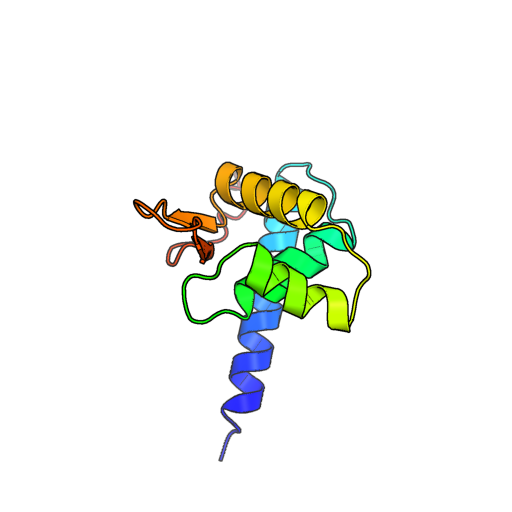A C 1
ATOM 797 O O . ILE A 1 101 ? -0.030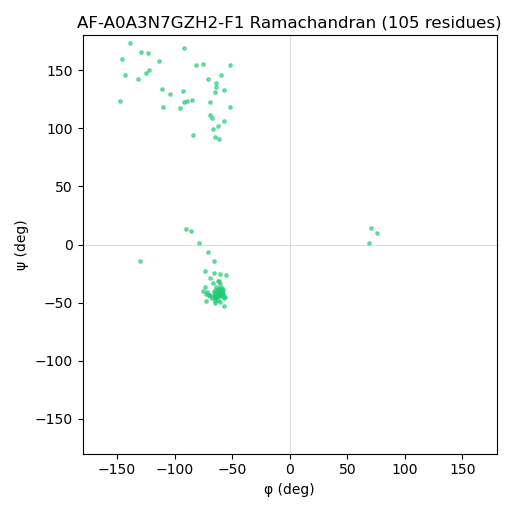 -3.875 -19.251 1.00 54.22 101 ILE A O 1
ATOM 801 N N . HIS A 1 102 ? 1.085 -2.248 -18.196 1.00 48.19 102 HIS A N 1
ATOM 802 C CA . HIS A 1 102 ? 1.964 -1.969 -19.315 1.00 48.19 102 HIS A CA 1
ATOM 803 C C . HIS A 1 102 ? 2.967 -3.123 -19.333 1.00 48.19 102 HIS A C 1
ATOM 805 O O . HIS A 1 102 ? 3.945 -3.123 -18.583 1.00 48.19 102 HIS A O 1
ATOM 811 N N . GLY A 1 103 ? 2.660 -4.166 -20.110 1.00 39.41 103 GLY A N 1
ATOM 812 C CA . GLY A 1 103 ? 3.633 -5.196 -20.448 1.00 39.41 103 GLY A CA 1
ATOM 813 C C . GLY A 1 103 ? 4.894 -4.521 -20.994 1.00 39.41 103 GLY A C 1
ATOM 814 O O . GLY A 1 103 ? 4.806 -3.384 -21.476 1.00 39.41 103 GLY A O 1
ATOM 815 N N . PRO A 1 104 ? 6.072 -5.161 -20.891 1.00 39.31 104 PRO A N 1
ATOM 816 C CA . PRO A 1 104 ? 7.274 -4.612 -21.499 1.00 39.31 104 PRO A CA 1
ATOM 817 C C . PRO A 1 104 ? 6.942 -4.306 -22.959 1.00 39.31 104 PRO A C 1
ATOM 819 O O . PRO A 1 104 ? 6.521 -5.196 -23.695 1.00 39.31 104 PRO A O 1
ATOM 822 N N . GLN A 1 105 ? 7.039 -3.030 -23.333 1.00 40.81 105 GLN A N 1
ATOM 823 C CA . GLN A 1 105 ? 6.952 -2.614 -24.723 1.00 40.81 105 GLN A CA 1
ATOM 824 C C . GLN A 1 105 ? 8.053 -3.391 -25.444 1.00 40.81 105 GLN A C 1
ATOM 826 O O . GLN A 1 105 ? 9.237 -3.152 -25.211 1.00 40.81 105 GLN A O 1
ATOM 831 N N . SER A 1 106 ? 7.655 -4.401 -26.212 1.00 39.62 106 SER A N 1
ATOM 832 C CA . SER A 1 106 ? 8.527 -5.044 -27.179 1.00 39.62 106 SER A CA 1
ATOM 833 C C . SER A 1 106 ? 8.817 -4.000 -28.252 1.00 39.62 106 SER A C 1
ATOM 835 O O . SER A 1 106 ? 7.964 -3.738 -29.097 1.00 39.62 106 SER A O 1
ATOM 837 N N . SER A 1 107 ? 9.983 -3.369 -28.146 1.00 38.66 107 SER A N 1
ATOM 838 C CA . SER A 1 107 ? 10.673 -2.754 -29.281 1.00 38.66 107 SER A CA 1
ATOM 839 C C . SER A 1 107 ? 11.621 -3.772 -29.896 1.00 38.66 107 SER A C 1
ATOM 841 O O . SER A 1 107 ? 12.196 -4.568 -29.117 1.00 38.66 107 SER A O 1
#

Solvent-accessible surface area (backbone atoms only — not comparable to full-atom values): 6434 Å² total; per-residue (Å²): 136,83,60,68,71,60,54,56,55,47,55,47,49,50,54,42,50,50,53,52,50,53,43,42,74,72,74,42,84,86,46,70,72,48,51,51,52,50,49,57,47,66,70,45,95,56,71,38,38,63,64,61,51,40,60,61,44,48,76,82,42,94,70,55,65,67,58,46,49,54,42,52,52,47,33,35,74,72,58,48,26,45,74,48,81,45,88,98,54,78,48,26,36,36,65,39,91,80,65,62,86,79,63,83,79,85,123

Nearest PDB structures (foldseek):
  4rb1-assembly1_B-2  TM=9.295E-01  e=1.528E-05  Magnetospirillum gryphiswaldense MSR-1 v2
  4ray-assembly1_A  TM=8.337E-01  e=3.044E-04  Magnetospirillum gryphiswaldense MSR-1 v2
  3eyy-assembly1_B  TM=8.357E-01  e=2.077E-04  Streptomyces coelicolor
  7ne9-assembly1_CCC  TM=8.867E-01  e=5.011E-03  Parasynechococcus marenigrum WH 8102
  7ne9-assembly1_DDD  TM=7.909E-01  e=3.209E-03  Parasynechococcus marenigrum WH 8102

Radius of gyration: 14.4 Å; Cα contacts (8 Å, |Δi|>4): 108; chains: 1; bounding box: 39×39×41 Å

pLDDT: mean 85.41, std 17.22, range [38.66, 98.19]

Mean predicted aligned error: 6.69 Å